Protein AF-A0AAN9K027-F1 (afdb_monomer_lite)

Radius of gyration: 15.51 Å; chains: 1; bounding box: 48×28×39 Å

Secondary structure (DSSP, 8-state):
-HHHHHHHHHHHHHHHHHHHHHHHHTTT-TTGGG---BTTBSS-GGGSTTTTTT---HHHHHHHHHHHHHHSTTTS-HHHHHHHHHHHHHHHHH----PPPP---------GGGHHHHS--TT--HHHHHHHH-

pLDDT: mean 72.14, std 16.35, range [29.27, 95.06]

Structure (mmCIF, N/CA/C/O backbone):
data_AF-A0AAN9K027-F1
#
_entry.id   AF-A0AAN9K027-F1
#
loop_
_atom_site.group_PDB
_atom_site.id
_atom_site.type_symbol
_atom_site.label_atom_id
_atom_site.label_alt_id
_atom_site.label_comp_id
_atom_site.label_asym_id
_atom_site.label_entity_id
_atom_site.label_seq_id
_atom_site.pdbx_PDB_ins_code
_atom_site.Cartn_x
_atom_site.Cartn_y
_atom_site.Cartn_z
_atom_site.occupancy
_atom_site.B_iso_or_equiv
_atom_site.auth_seq_id
_atom_site.auth_comp_id
_atom_site.auth_asym_id
_atom_site.auth_atom_id
_atom_site.pdbx_PDB_model_num
ATOM 1 N N . MET A 1 1 ? -24.323 0.621 -7.791 1.00 33.97 1 MET A N 1
ATOM 2 C CA . MET A 1 1 ? -23.367 0.613 -6.661 1.00 33.97 1 MET A CA 1
ATOM 3 C C . MET A 1 1 ? -22.098 -0.179 -6.970 1.00 33.97 1 MET A C 1
ATOM 5 O O . MET A 1 1 ? -21.043 0.431 -6.968 1.00 33.97 1 MET A O 1
ATOM 9 N N . PHE A 1 2 ? -22.163 -1.461 -7.355 1.00 29.27 2 PHE A N 1
ATOM 10 C CA . PHE A 1 2 ? -20.963 -2.268 -7.671 1.00 29.27 2 PHE A CA 1
ATOM 11 C C . PHE A 1 2 ? -20.021 -1.675 -8.744 1.00 29.27 2 PHE A C 1
ATOM 13 O O . PHE A 1 2 ? -18.804 -1.752 -8.609 1.00 29.27 2 PHE A O 1
ATOM 20 N N . GLY A 1 3 ? -20.562 -1.015 -9.776 1.00 29.88 3 GLY A N 1
ATOM 21 C CA . GLY A 1 3 ? -19.753 -0.378 -10.826 1.00 29.88 3 GLY A CA 1
ATOM 22 C C . GLY A 1 3 ? -18.941 0.850 -10.382 1.00 29.88 3 GLY A C 1
ATOM 23 O O . GLY A 1 3 ? -17.880 1.099 -10.956 1.00 29.88 3 GLY A O 1
ATOM 24 N N . SER A 1 4 ? -19.381 1.602 -9.358 1.00 39.88 4 SER A N 1
ATOM 25 C CA . SER A 1 4 ? -18.592 2.739 -8.850 1.00 39.88 4 SER A CA 1
ATOM 26 C C . SER A 1 4 ? -17.494 2.275 -7.897 1.00 39.88 4 SER A C 1
ATOM 28 O O . SER A 1 4 ? -16.387 2.785 -8.009 1.00 39.88 4 SER A O 1
ATOM 30 N N . MET A 1 5 ? -17.736 1.237 -7.082 1.00 41.81 5 MET A N 1
ATOM 31 C CA . MET A 1 5 ? -16.691 0.596 -6.268 1.00 41.81 5 MET A CA 1
ATOM 32 C C . MET A 1 5 ? -15.572 0.009 -7.139 1.00 41.81 5 MET A C 1
ATOM 34 O O . MET A 1 5 ? -14.414 0.314 -6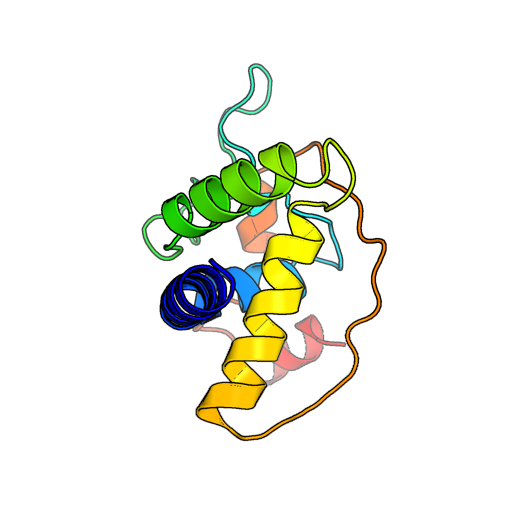.896 1.00 41.81 5 MET A O 1
ATOM 38 N N . SER A 1 6 ? -15.871 -0.740 -8.212 1.00 45.31 6 SER A N 1
ATOM 39 C CA . SER A 1 6 ? -14.823 -1.224 -9.138 1.00 45.31 6 SER A CA 1
ATOM 40 C C . SER A 1 6 ? -14.059 -0.099 -9.842 1.00 45.31 6 SER A C 1
ATOM 42 O O . SER A 1 6 ? -12.887 -0.265 -10.174 1.00 45.31 6 SER A O 1
ATOM 44 N N . SER A 1 7 ? -14.706 1.041 -10.089 1.00 45.75 7 SER A N 1
ATOM 45 C CA . SER A 1 7 ? -14.055 2.198 -10.711 1.00 45.75 7 SER A CA 1
ATOM 46 C C . SER A 1 7 ? -13.155 2.936 -9.718 1.00 45.75 7 SER A C 1
ATOM 48 O O . SER A 1 7 ? -12.028 3.265 -10.067 1.00 45.75 7 SER A O 1
ATOM 50 N N . GLN A 1 8 ? -13.596 3.118 -8.470 1.00 47.84 8 GLN A N 1
ATOM 51 C CA . GLN A 1 8 ? -12.796 3.713 -7.395 1.00 47.84 8 GLN A CA 1
ATOM 52 C C . GLN A 1 8 ? -11.626 2.817 -6.984 1.00 47.84 8 GLN A C 1
ATOM 54 O O . GLN A 1 8 ? -10.511 3.308 -6.854 1.00 47.84 8 GLN A O 1
ATOM 59 N N . LEU A 1 9 ? -11.847 1.504 -6.876 1.00 48.97 9 LEU A N 1
ATOM 60 C CA . LEU A 1 9 ? -10.797 0.515 -6.632 1.00 48.97 9 LEU A CA 1
ATOM 61 C C . LEU A 1 9 ? -9.773 0.500 -7.766 1.00 48.97 9 LEU A C 1
ATOM 63 O O . LEU A 1 9 ? -8.582 0.404 -7.505 1.00 48.97 9 LEU A O 1
ATOM 67 N N . PHE A 1 10 ? -10.205 0.675 -9.018 1.00 46.28 10 PHE A N 1
ATOM 68 C CA . PHE A 1 10 ? -9.287 0.811 -10.144 1.00 46.28 10 PHE A CA 1
ATOM 69 C C . PHE A 1 10 ? -8.452 2.101 -10.081 1.00 46.28 10 PHE A C 1
ATOM 71 O O . PHE A 1 10 ? -7.243 2.055 -10.314 1.00 46.28 10 PHE A O 1
ATOM 78 N N . THR A 1 11 ? -9.048 3.238 -9.717 1.00 47.81 11 THR A N 1
ATOM 79 C CA . THR A 1 11 ? -8.301 4.491 -9.513 1.00 47.81 11 THR A CA 1
ATOM 80 C C . THR A 1 11 ? -7.323 4.378 -8.341 1.00 47.81 11 THR A C 1
ATOM 82 O O . THR A 1 11 ? -6.165 4.766 -8.492 1.00 47.81 11 THR A O 1
ATOM 85 N N . ALA A 1 12 ? -7.749 3.760 -7.228 1.00 48.12 12 ALA A N 1
ATOM 86 C CA . ALA A 1 12 ? -6.890 3.398 -6.097 1.00 48.12 12 ALA A CA 1
ATOM 87 C C . ALA A 1 12 ? -5.682 2.616 -6.605 1.00 48.12 12 ALA A C 1
ATOM 89 O O . ALA A 1 12 ? -4.534 2.999 -6.430 1.00 48.12 12 ALA A O 1
ATOM 90 N N . SER A 1 13 ? -5.958 1.570 -7.371 1.00 48.91 13 SER A N 1
ATOM 91 C CA . SER A 1 13 ? -4.975 0.606 -7.814 1.00 48.91 13 SER A CA 1
ATOM 92 C C . SER A 1 13 ? -3.894 1.164 -8.754 1.00 48.91 13 SER A C 1
ATOM 94 O O . SER A 1 13 ? -2.742 0.747 -8.678 1.00 48.91 13 SER A O 1
ATOM 96 N N . SER A 1 14 ? -4.218 2.177 -9.568 1.00 48.06 14 SER A N 1
ATOM 97 C CA . SER A 1 14 ? -3.244 2.896 -10.405 1.00 48.06 14 SER A CA 1
ATOM 98 C C . SER A 1 14 ? -2.298 3.798 -9.598 1.00 48.06 14 SER A C 1
ATOM 100 O O . SER A 1 14 ? -1.222 4.142 -10.090 1.00 48.06 14 SER A O 1
ATOM 102 N N . GLN A 1 15 ? -2.696 4.228 -8.398 1.00 46.72 15 GLN A N 1
ATOM 103 C CA . GLN A 1 15 ? -1.921 5.115 -7.519 1.00 46.72 15 GLN A CA 1
ATOM 104 C C . GLN A 1 15 ? -1.232 4.344 -6.383 1.00 46.72 15 GLN A C 1
ATOM 106 O O . GLN A 1 15 ? -0.179 4.767 -5.902 1.00 46.72 15 GLN A O 1
ATOM 111 N N . SER A 1 16 ? -1.774 3.182 -6.016 1.00 50.97 16 SER A N 1
ATOM 112 C CA . SER A 1 16 ? -1.312 2.319 -4.931 1.00 50.97 16 SER A CA 1
ATOM 113 C C . SER A 1 16 ? -0.149 1.401 -5.297 1.00 50.97 16 SER A C 1
ATOM 115 O O . SER A 1 16 ? 0.412 0.807 -4.385 1.00 50.97 16 SER A O 1
ATOM 117 N N . SER A 1 17 ? 0.269 1.282 -6.565 1.00 49.81 17 SER A N 1
ATOM 118 C CA . SER A 1 17 ? 1.321 0.322 -6.958 1.00 49.81 17 SER A CA 1
ATOM 119 C C . SER A 1 17 ? 2.621 0.474 -6.156 1.00 49.81 17 SER A C 1
ATOM 121 O O . SER A 1 17 ? 3.246 -0.523 -5.809 1.00 49.81 17 SER A O 1
ATOM 123 N N . LYS A 1 18 ? 3.014 1.709 -5.801 1.00 52.94 18 LYS A N 1
ATOM 124 C CA . LYS A 1 18 ? 4.208 1.956 -4.971 1.00 52.94 18 LYS A CA 1
ATOM 125 C C . LYS A 1 18 ? 3.960 1.676 -3.482 1.00 52.94 18 LYS A C 1
ATOM 127 O O . LYS A 1 18 ? 4.808 1.073 -2.832 1.00 52.94 18 LYS A O 1
ATOM 132 N N . SER A 1 19 ? 2.789 2.056 -2.967 1.00 50.91 19 SER A N 1
ATOM 133 C CA . SER A 1 19 ? 2.354 1.779 -1.588 1.00 50.91 19 SER A CA 1
ATOM 134 C C . SER A 1 19 ? 2.197 0.276 -1.322 1.00 50.91 19 SER A C 1
ATOM 136 O O . SER A 1 19 ? 2.513 -0.198 -0.237 1.00 50.91 19 SER A O 1
ATOM 138 N N . TYR A 1 20 ? 1.785 -0.482 -2.339 1.00 54.00 20 TYR A N 1
ATOM 139 C CA . TYR A 1 20 ? 1.609 -1.930 -2.296 1.00 54.00 20 TYR A CA 1
ATOM 140 C C . TYR A 1 20 ? 2.941 -2.687 -2.219 1.00 54.00 20 TYR A C 1
ATOM 142 O O . TYR A 1 20 ? 3.096 -3.571 -1.380 1.00 54.00 20 TYR A O 1
ATOM 150 N N . ILE A 1 21 ? 3.924 -2.310 -3.048 1.00 49.38 21 ILE A N 1
ATOM 151 C CA . ILE A 1 21 ? 5.261 -2.929 -3.033 1.00 49.38 21 ILE A CA 1
ATOM 152 C C . ILE A 1 21 ? 5.970 -2.661 -1.699 1.00 49.38 21 ILE A C 1
ATOM 154 O O . ILE A 1 21 ? 6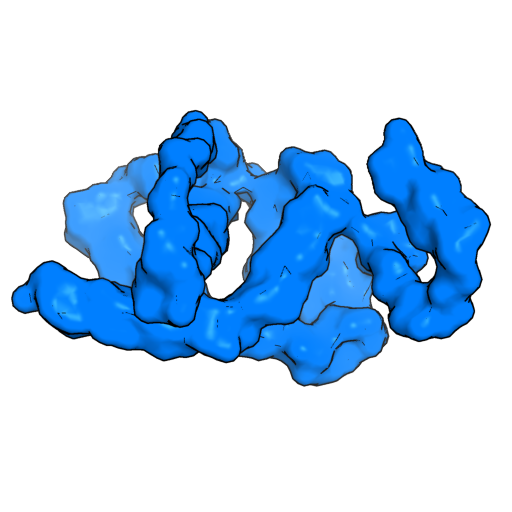.578 -3.575 -1.148 1.00 49.38 21 ILE A O 1
ATOM 158 N N . ALA A 1 22 ? 5.846 -1.446 -1.150 1.00 45.72 22 ALA A N 1
ATOM 159 C CA . ALA A 1 22 ? 6.418 -1.116 0.156 1.00 45.72 22 ALA A CA 1
ATOM 160 C C . ALA A 1 22 ? 5.852 -2.011 1.275 1.00 45.72 22 ALA A C 1
ATOM 162 O O . ALA A 1 22 ? 6.611 -2.506 2.100 1.00 45.72 22 ALA A O 1
ATOM 163 N N . MET A 1 23 ? 4.546 -2.296 1.266 1.00 49.62 23 MET A N 1
ATOM 164 C CA . MET A 1 23 ? 3.925 -3.148 2.288 1.00 49.62 23 MET A CA 1
ATOM 165 C C . MET A 1 23 ? 4.248 -4.640 2.154 1.00 49.62 23 MET A C 1
ATOM 167 O O . MET A 1 23 ? 4.307 -5.340 3.159 1.00 49.62 23 MET A O 1
ATOM 171 N N . LEU A 1 24 ? 4.465 -5.143 0.934 1.00 49.06 24 LEU A N 1
ATOM 172 C CA . LEU A 1 24 ? 4.879 -6.536 0.729 1.00 49.06 24 LEU A CA 1
ATOM 173 C C . LEU A 1 24 ? 6.321 -6.790 1.181 1.00 49.06 24 LEU A C 1
ATOM 175 O O . LEU A 1 24 ? 6.634 -7.899 1.609 1.00 49.06 24 LEU A O 1
ATOM 179 N N . TYR A 1 25 ? 7.182 -5.778 1.069 1.00 41.97 25 TYR A N 1
ATOM 180 C CA . TYR A 1 25 ? 8.603 -5.894 1.380 1.00 41.97 25 TYR A CA 1
ATOM 181 C C . TYR A 1 25 ? 8.902 -5.667 2.879 1.00 41.97 25 TYR A C 1
ATOM 183 O O . TYR A 1 25 ? 9.821 -6.276 3.423 1.00 41.97 25 TYR A O 1
ATOM 191 N N . ILE A 1 26 ? 8.051 -4.920 3.597 1.00 48.22 26 ILE A N 1
ATOM 192 C CA . ILE A 1 26 ? 8.083 -4.834 5.067 1.00 48.22 26 ILE A CA 1
ATOM 193 C C . ILE A 1 26 ? 7.498 -6.132 5.671 1.00 48.22 26 ILE A C 1
ATOM 195 O O . ILE A 1 26 ? 6.342 -6.201 6.079 1.00 48.22 26 ILE A O 1
ATOM 199 N N . GLN A 1 27 ? 8.307 -7.199 5.661 1.00 42.25 27 GLN A N 1
ATOM 200 C CA . GLN A 1 27 ? 8.200 -8.441 6.453 1.00 42.25 27 GLN A CA 1
ATOM 201 C C . GLN A 1 27 ? 6.785 -8.985 6.756 1.00 42.25 27 GLN A C 1
ATOM 203 O O . GLN A 1 27 ? 6.500 -9.383 7.887 1.00 42.25 27 GLN A O 1
ATOM 208 N N . GLY A 1 28 ? 5.874 -9.037 5.775 1.00 46.78 28 GLY A N 1
ATOM 209 C CA . GLY 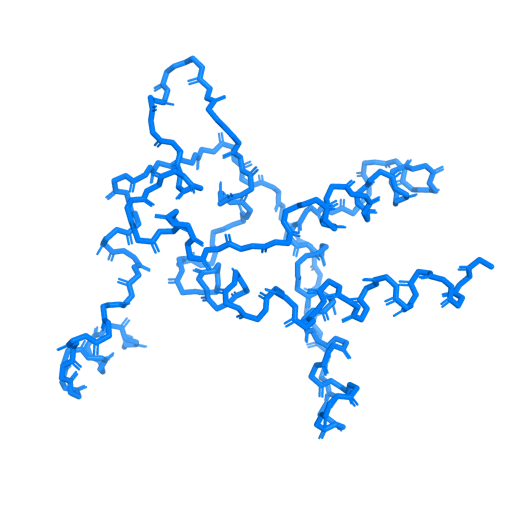A 1 28 ? 4.553 -9.660 5.972 1.00 46.78 28 GLY A CA 1
ATOM 210 C C . GLY A 1 28 ? 3.757 -9.058 7.136 1.00 46.78 28 GLY A C 1
ATOM 211 O O . GLY A 1 28 ? 2.977 -9.750 7.793 1.00 46.78 28 GLY A O 1
ATOM 212 N N . ARG A 1 29 ? 4.008 -7.782 7.424 1.00 50.06 29 ARG A N 1
ATOM 213 C CA . ARG A 1 29 ? 3.531 -7.086 8.603 1.00 50.06 29 ARG A CA 1
ATOM 214 C C . ARG A 1 29 ? 2.347 -6.189 8.175 1.00 50.06 29 ARG A C 1
ATOM 216 O O . ARG A 1 29 ? 2.486 -5.233 7.424 1.00 50.06 29 ARG A O 1
ATOM 223 N N . ASP A 1 30 ? 1.164 -6.568 8.657 1.00 53.34 30 ASP A N 1
ATOM 224 C CA . ASP A 1 30 ? -0.157 -5.958 8.449 1.00 53.34 30 ASP A CA 1
ATOM 225 C C . ASP A 1 30 ? -0.214 -4.410 8.626 1.00 53.34 30 ASP A C 1
ATOM 227 O O . ASP A 1 30 ? -0.075 -3.904 9.731 1.00 53.34 30 ASP A O 1
ATOM 231 N N . ASP A 1 31 ? -0.535 -3.650 7.571 1.00 55.56 31 ASP A N 1
ATOM 232 C CA . ASP A 1 31 ? -1.082 -2.263 7.558 1.00 55.56 31 ASP A CA 1
ATOM 233 C C . ASP A 1 31 ? -0.354 -1.125 8.269 1.00 55.56 31 ASP A C 1
ATOM 235 O O . ASP A 1 31 ? -0.919 -0.041 8.451 1.00 55.56 31 ASP A O 1
ATOM 239 N N . PHE A 1 32 ? 0.889 -1.327 8.672 1.00 63.38 32 PHE A N 1
ATOM 240 C CA . PHE A 1 32 ? 1.585 -0.372 9.525 1.00 63.38 32 PHE A CA 1
ATOM 241 C C . PHE A 1 32 ? 1.761 1.004 8.861 1.00 63.38 32 PHE A C 1
ATOM 243 O O . PHE A 1 32 ? 1.509 2.028 9.490 1.00 63.38 32 PHE A O 1
ATOM 250 N N . VAL A 1 33 ? 1.989 1.050 7.547 1.00 62.09 33 VAL A N 1
ATOM 251 C CA . VAL A 1 33 ? 2.127 2.304 6.787 1.00 62.09 33 VAL A CA 1
ATOM 252 C C . VAL A 1 33 ? 0.867 3.183 6.748 1.00 62.09 33 VAL A C 1
ATOM 254 O O . VAL A 1 33 ? 0.956 4.378 6.462 1.00 62.09 33 VAL A O 1
ATOM 257 N N . LEU A 1 34 ? -0.316 2.621 7.021 1.00 61.62 34 LEU A N 1
ATOM 258 C CA . LEU A 1 34 ? -1.574 3.374 7.036 1.00 61.62 34 LEU A CA 1
ATOM 259 C C . LEU A 1 34 ? -1.822 4.080 8.372 1.00 61.62 34 LEU A C 1
ATOM 261 O O . LEU A 1 34 ? -2.645 4.997 8.435 1.00 61.62 34 LEU A O 1
ATOM 265 N N . LEU A 1 35 ? -1.122 3.679 9.435 1.00 62.47 35 LEU A N 1
ATOM 266 C CA . LEU A 1 35 ? -1.264 4.306 10.740 1.00 62.47 35 LEU A CA 1
ATOM 267 C C . LEU A 1 35 ? -0.613 5.693 10.724 1.00 62.47 35 LEU A C 1
ATOM 269 O 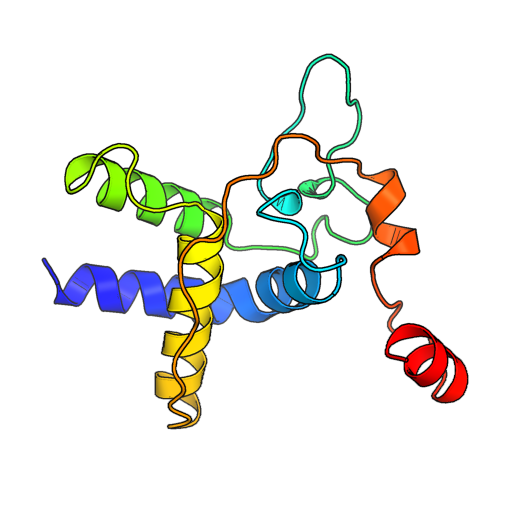O . LEU A 1 35 ? 0.559 5.868 10.390 1.00 62.47 35 LEU A O 1
ATOM 273 N N . ALA A 1 36 ? -1.397 6.700 11.102 1.00 60.50 36 ALA A N 1
ATOM 274 C CA . ALA A 1 36 ? -0.887 8.034 11.380 1.00 60.50 36 ALA A CA 1
ATOM 275 C C . ALA A 1 36 ? -0.223 8.089 12.772 1.00 60.50 36 ALA A C 1
ATOM 277 O O . ALA A 1 36 ? -0.227 7.117 13.528 1.00 60.50 36 ALA A O 1
ATOM 278 N N . TYR A 1 37 ? 0.343 9.250 13.103 1.00 57.97 37 TYR A N 1
ATOM 279 C CA . TYR A 1 37 ? 0.937 9.563 14.405 1.00 57.97 37 TYR A CA 1
ATOM 280 C C . TYR A 1 37 ? 0.095 9.058 15.592 1.00 57.97 37 TYR A C 1
ATOM 282 O O . TYR A 1 37 ? -1.116 9.287 15.646 1.00 57.97 37 TYR A O 1
ATOM 290 N N . THR A 1 38 ? 0.752 8.449 16.583 1.00 56.28 38 THR A N 1
ATOM 291 C CA . THR A 1 38 ? 0.157 8.144 17.891 1.00 56.28 38 THR A CA 1
ATOM 292 C C . THR A 1 38 ? 1.007 8.747 19.016 1.00 56.28 38 THR A C 1
ATOM 294 O O . THR A 1 38 ? 2.233 8.819 18.889 1.00 56.28 38 THR A O 1
ATOM 297 N N . PRO A 1 39 ? 0.407 9.186 20.141 1.00 44.47 39 PRO A N 1
ATOM 298 C CA . PRO A 1 39 ? 1.171 9.632 21.306 1.00 44.47 39 PRO A CA 1
ATOM 299 C C . PRO A 1 39 ? 2.020 8.467 21.842 1.00 44.47 39 PRO A C 1
ATOM 301 O O . PRO A 1 39 ? 1.482 7.499 22.372 1.00 44.47 39 PRO A O 1
ATOM 304 N N . GLY A 1 40 ? 3.340 8.533 21.646 1.00 58.00 40 GLY A N 1
ATOM 305 C CA . GLY A 1 40 ? 4.285 7.436 21.915 1.00 58.00 40 GLY A CA 1
ATOM 306 C C . GLY A 1 40 ? 5.082 6.984 20.688 1.00 58.00 40 GLY A C 1
ATOM 307 O O . GLY A 1 40 ? 6.063 6.263 20.837 1.00 58.00 40 GLY A O 1
ATOM 308 N N . ASN A 1 41 ? 4.706 7.448 19.493 1.00 63.00 41 ASN A N 1
ATOM 309 C CA . ASN A 1 41 ? 5.405 7.173 18.247 1.00 63.00 41 ASN A CA 1
ATOM 310 C C . ASN A 1 41 ? 5.516 8.453 17.392 1.00 63.00 41 ASN A C 1
ATOM 312 O O . ASN A 1 41 ? 4.593 8.786 16.641 1.00 63.00 41 ASN A O 1
ATOM 316 N N . PRO A 1 42 ? 6.610 9.225 17.546 1.00 63.66 42 PRO A N 1
ATOM 317 C CA . PRO A 1 42 ? 6.708 10.566 16.977 1.00 63.66 42 PRO A CA 1
ATOM 318 C C .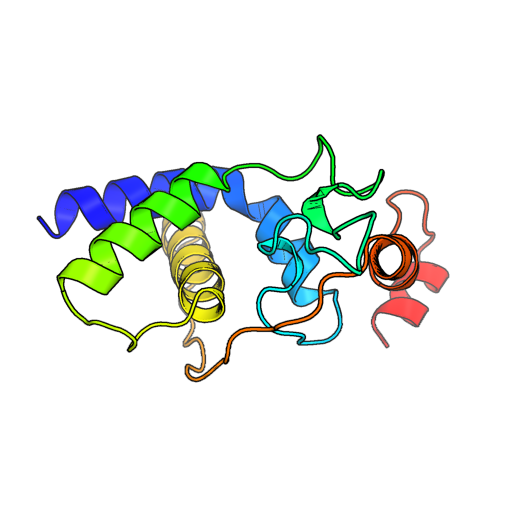 PRO A 1 42 ? 6.798 10.581 15.446 1.00 63.66 42 PRO A C 1
ATOM 320 O O . PRO A 1 42 ? 6.401 11.575 14.839 1.00 63.66 42 PRO A O 1
ATOM 323 N N . ILE A 1 43 ? 7.269 9.499 14.812 1.00 72.00 43 ILE A N 1
ATOM 324 C CA . ILE A 1 43 ? 7.377 9.385 13.353 1.00 72.00 43 ILE A CA 1
ATOM 325 C C . ILE A 1 43 ? 6.767 8.053 12.920 1.00 72.00 43 ILE A C 1
ATOM 327 O O . ILE A 1 43 ? 7.367 7.001 13.101 1.00 72.00 43 ILE A O 1
ATOM 331 N N . ALA A 1 44 ? 5.584 8.107 12.311 1.00 80.06 44 ALA A N 1
ATOM 332 C CA . ALA A 1 44 ? 4.972 6.959 11.650 1.00 80.06 44 ALA A CA 1
ATOM 333 C C . ALA A 1 44 ? 5.688 6.613 10.330 1.00 80.06 44 ALA A C 1
ATOM 335 O O . ALA A 1 44 ? 6.276 7.492 9.698 1.00 80.06 44 ALA A O 1
ATOM 336 N N . GLU A 1 45 ? 5.567 5.372 9.853 1.00 79.38 45 GLU A N 1
ATOM 337 C CA . GLU A 1 45 ? 6.122 4.923 8.566 1.00 79.38 45 GLU A CA 1
ATOM 338 C C . GLU A 1 45 ? 5.677 5.806 7.402 1.00 79.38 45 GLU A C 1
ATOM 340 O O . GLU A 1 45 ? 6.485 6.137 6.533 1.00 79.38 45 GLU A O 1
ATOM 345 N N . ARG A 1 46 ? 4.417 6.262 7.423 1.00 78.75 46 ARG A N 1
ATOM 346 C CA . ARG A 1 46 ? 3.855 7.214 6.452 1.00 78.75 46 ARG A CA 1
ATOM 347 C C . ARG A 1 46 ? 4.684 8.492 6.312 1.00 78.75 46 ARG A C 1
ATOM 349 O O . ARG A 1 46 ? 4.761 9.051 5.223 1.00 78.75 46 ARG A O 1
ATOM 356 N N . ASN A 1 47 ? 5.298 8.941 7.406 1.00 81.00 47 ASN A N 1
ATOM 357 C CA . ASN A 1 47 ? 6.058 10.187 7.492 1.00 81.00 47 ASN A CA 1
ATOM 358 C C . ASN A 1 47 ? 7.574 9.976 7.383 1.00 81.00 47 ASN A C 1
ATOM 360 O O . ASN A 1 47 ? 8.322 10.951 7.455 1.00 81.00 47 ASN A O 1
ATOM 364 N N . SER A 1 48 ? 8.036 8.735 7.205 1.00 83.69 48 SER A N 1
ATOM 365 C CA . SER A 1 48 ? 9.454 8.447 6.989 1.00 83.69 48 SER A CA 1
ATOM 366 C C . SER A 1 48 ? 9.961 9.142 5.713 1.00 83.69 48 SER A C 1
ATOM 368 O O . SER A 1 48 ? 9.222 9.184 4.723 1.00 83.69 48 SER A O 1
ATOM 370 N N . PRO A 1 49 ? 11.215 9.637 5.671 1.00 83.81 49 PRO A N 1
ATOM 371 C CA . PRO A 1 49 ? 11.779 10.307 4.493 1.00 83.81 49 PRO A CA 1
ATOM 372 C C . PRO A 1 49 ? 11.720 9.489 3.193 1.00 83.81 49 PRO A C 1
ATOM 374 O O . PRO A 1 49 ? 11.687 10.057 2.105 1.00 83.81 49 PRO A O 1
ATOM 377 N N . MET A 1 50 ? 11.696 8.154 3.280 1.00 81.50 50 MET A N 1
ATOM 378 C CA . MET A 1 50 ? 11.578 7.281 2.101 1.00 81.50 50 MET A CA 1
ATOM 379 C C . MET A 1 50 ? 10.137 7.181 1.573 1.00 81.50 50 MET A C 1
ATOM 381 O O . MET A 1 50 ? 9.911 6.972 0.375 1.00 81.50 50 MET A O 1
ATOM 385 N N . ASN A 1 51 ? 9.153 7.372 2.452 1.00 80.94 51 ASN A N 1
ATOM 386 C CA . ASN A 1 51 ? 7.733 7.237 2.143 1.00 80.94 51 ASN A CA 1
ATOM 387 C C . ASN A 1 51 ? 7.053 8.582 1.870 1.00 80.94 51 ASN A C 1
ATOM 389 O O . ASN A 1 51 ? 6.152 8.630 1.043 1.00 80.94 51 ASN A O 1
ATOM 393 N N . ASN A 1 52 ? 7.492 9.684 2.477 1.00 82.31 52 ASN A N 1
ATOM 394 C CA . ASN A 1 52 ? 6.940 11.020 2.244 1.00 82.31 52 ASN A CA 1
ATOM 395 C C . ASN A 1 52 ? 7.883 11.852 1.352 1.00 82.31 52 ASN A C 1
ATOM 397 O O . ASN A 1 52 ? 9.031 12.052 1.745 1.00 82.31 52 ASN A O 1
ATOM 401 N N . PRO A 1 53 ? 7.455 12.360 0.177 1.00 82.12 53 PRO A N 1
ATOM 402 C CA . PRO A 1 53 ? 6.099 12.371 -0.401 1.00 82.12 53 PRO A CA 1
ATOM 403 C C . PRO A 1 53 ? 5.858 11.249 -1.431 1.00 82.12 53 PRO A C 1
ATOM 405 O O . PRO A 1 53 ? 5.111 11.403 -2.399 1.00 82.12 53 PRO A O 1
ATOM 408 N N . SER A 1 54 ? 6.579 10.137 -1.301 1.00 80.94 54 SER A N 1
ATOM 409 C CA . SER A 1 54 ? 6.687 9.117 -2.340 1.00 80.94 54 SER A CA 1
ATOM 410 C C . SER A 1 54 ? 5.459 8.189 -2.422 1.00 80.94 54 SER A C 1
ATOM 412 O O . SER A 1 54 ? 5.048 7.841 -3.535 1.00 80.94 54 SER A O 1
ATOM 414 N N . LEU A 1 55 ? 4.853 7.847 -1.279 1.00 79.12 55 LEU A N 1
ATOM 415 C CA . LEU A 1 55 ? 3.603 7.099 -1.139 1.00 79.12 55 LEU A CA 1
ATOM 416 C C . LEU A 1 55 ? 2.387 8.013 -1.304 1.00 79.12 55 LEU A C 1
ATOM 418 O O . LEU A 1 55 ? 2.381 9.154 -0.846 1.00 79.12 55 LEU A O 1
ATOM 422 N N . ARG A 1 56 ? 1.348 7.505 -1.973 1.00 76.44 56 ARG A N 1
ATOM 423 C CA . ARG A 1 56 ? 0.135 8.252 -2.351 1.00 76.44 56 ARG A CA 1
ATOM 424 C C . ARG A 1 56 ? -1.100 7.345 -2.304 1.00 76.44 56 ARG A C 1
ATOM 426 O O . ARG A 1 56 ? -0.956 6.122 -2.226 1.00 76.44 56 ARG A O 1
ATOM 433 N N . GLY A 1 57 ? -2.293 7.939 -2.394 1.00 75.44 57 GLY A N 1
ATOM 434 C CA . GLY A 1 57 ? -3.565 7.214 -2.499 1.00 75.44 57 GLY A CA 1
ATOM 435 C C . GLY A 1 57 ? -4.167 6.779 -1.160 1.00 75.44 57 GLY A C 1
ATOM 436 O O . GLY A 1 57 ? -5.026 5.900 -1.138 1.00 75.44 57 GLY A O 1
ATOM 437 N N . PHE A 1 58 ? -3.726 7.373 -0.048 1.00 77.06 58 PHE A N 1
ATOM 438 C CA . PHE A 1 58 ? -4.257 7.085 1.290 1.00 77.06 58 PHE A CA 1
ATOM 439 C C . PHE A 1 58 ? -5.742 7.447 1.402 1.00 77.06 58 PHE A C 1
ATOM 441 O O . PHE A 1 58 ? -6.524 6.696 1.969 1.00 77.06 58 PHE A O 1
ATOM 448 N N . GLU A 1 59 ? -6.140 8.553 0.781 1.00 77.94 59 GLU A N 1
ATOM 449 C CA . GLU A 1 59 ? -7.515 9.034 0.700 1.00 77.94 59 GLU A CA 1
ATOM 450 C C . GLU A 1 59 ? -8.454 8.023 0.030 1.00 77.94 59 GLU A C 1
ATOM 452 O O . GLU A 1 59 ? -9.601 7.863 0.441 1.00 77.94 59 GLU A O 1
ATOM 457 N N . VAL A 1 60 ? -7.958 7.280 -0.964 1.00 78.62 60 VAL A N 1
ATOM 458 C CA . VAL A 1 60 ? -8.760 6.268 -1.659 1.00 78.62 60 VAL A CA 1
ATOM 459 C C . VAL A 1 60 ? -8.952 5.028 -0.785 1.00 78.62 60 VAL A C 1
ATOM 461 O O . VAL A 1 60 ? -10.014 4.409 -0.804 1.00 78.62 60 VAL A O 1
ATOM 464 N N . ILE A 1 61 ? -7.942 4.683 0.016 1.00 77.44 61 ILE A N 1
ATOM 465 C CA . ILE A 1 61 ? -8.009 3.583 0.986 1.00 77.44 61 ILE A CA 1
ATOM 466 C C . ILE A 1 61 ? -8.983 3.933 2.122 1.00 77.44 61 ILE A C 1
ATOM 468 O O . ILE A 1 61 ? -9.789 3.090 2.515 1.00 77.44 61 ILE A O 1
ATOM 472 N N . GLU A 1 62 ? -8.953 5.175 2.613 1.00 80.12 62 GLU A N 1
ATOM 473 C CA . GLU A 1 62 ? -9.873 5.681 3.641 1.00 80.12 62 GLU A CA 1
ATOM 474 C C . GLU A 1 62 ? -11.338 5.694 3.156 1.00 80.12 62 GLU A C 1
ATOM 476 O O . GLU A 1 62 ? -12.230 5.243 3.884 1.00 80.12 62 GLU A O 1
ATOM 481 N N . ASP A 1 63 ? -11.599 6.125 1.914 1.00 81.31 63 ASP A N 1
ATOM 482 C CA . ASP A 1 63 ? -12.938 6.061 1.301 1.00 81.31 63 ASP A CA 1
ATOM 483 C C . ASP A 1 63 ? -13.415 4.605 1.146 1.00 81.31 63 ASP A C 1
ATOM 485 O O . ASP A 1 63 ? -14.508 4.248 1.591 1.00 81.31 63 ASP A O 1
ATOM 489 N N . ALA A 1 64 ? -12.563 3.719 0.616 1.00 81.44 64 ALA A N 1
ATOM 490 C CA . ALA A 1 64 ? -12.889 2.300 0.476 1.00 81.44 64 ALA A CA 1
ATOM 491 C C . ALA A 1 64 ? -13.213 1.640 1.828 1.00 81.44 64 ALA A C 1
ATOM 493 O O . ALA A 1 64 ? -14.192 0.896 1.935 1.00 81.44 64 ALA A O 1
ATOM 494 N N . LYS A 1 65 ? -12.436 1.942 2.878 1.00 82.94 65 LYS A N 1
ATOM 495 C CA . LYS A 1 65 ? -12.700 1.464 4.243 1.00 82.94 65 LYS A CA 1
ATOM 496 C C . LYS A 1 65 ? -14.041 1.968 4.758 1.00 82.94 65 LYS A C 1
ATOM 498 O O . LYS A 1 65 ? -14.814 1.176 5.287 1.00 82.94 65 LYS A O 1
ATOM 503 N N . THR A 1 66 ? -14.339 3.249 4.565 1.00 86.38 66 THR A N 1
ATOM 504 C CA . THR A 1 66 ? -15.604 3.857 5.001 1.00 86.38 66 THR A CA 1
ATOM 505 C C . THR A 1 66 ? -16.805 3.182 4.336 1.00 86.38 66 THR A C 1
ATOM 507 O O . THR A 1 66 ? -17.766 2.808 5.011 1.00 86.38 66 THR A O 1
ATOM 510 N N . GLN A 1 67 ? -16.735 2.954 3.023 1.00 86.62 67 GLN A N 1
ATOM 511 C CA . GLN A 1 67 ? -17.792 2.265 2.285 1.00 86.62 67 GLN A CA 1
ATOM 512 C C . GLN A 1 67 ? -17.953 0.811 2.748 1.00 86.62 67 GLN A C 1
ATOM 514 O O . GLN A 1 67 ? -19.076 0.364 2.984 1.00 86.62 67 GLN A O 1
ATOM 519 N N . LEU A 1 68 ? -16.853 0.077 2.933 1.00 86.12 68 LEU A N 1
ATOM 520 C CA . LEU A 1 68 ? -16.900 -1.312 3.397 1.00 86.12 68 LEU A CA 1
ATOM 521 C C . LEU A 1 68 ? -17.451 -1.435 4.818 1.00 86.12 68 LEU A C 1
ATOM 523 O O . LEU A 1 68 ? -18.265 -2.318 5.068 1.00 86.12 68 LEU A O 1
ATOM 527 N N . GLU A 1 69 ? -17.084 -0.540 5.731 1.00 87.81 69 GLU A N 1
ATOM 528 C CA . GLU A 1 69 ? -17.621 -0.535 7.097 1.00 87.81 69 GLU A CA 1
ATOM 529 C C . GLU A 1 69 ? -19.124 -0.217 7.135 1.00 87.81 69 GLU A C 1
ATOM 531 O O . GLU A 1 69 ? -19.824 -0.704 8.019 1.00 87.81 69 GLU A O 1
ATOM 536 N N . SER A 1 70 ? -19.654 0.527 6.155 1.00 91.12 70 SER A N 1
ATOM 537 C CA . SER A 1 70 ? -21.102 0.767 6.046 1.00 91.12 70 SER A CA 1
ATOM 538 C C . SER A 1 70 ? -21.908 -0.476 5.640 1.00 91.12 70 SER A C 1
ATOM 540 O O . SER A 1 70 ? -23.093 -0.574 5.955 1.00 91.12 70 SER A O 1
ATOM 542 N N . VAL A 1 71 ? -21.272 -1.430 4.950 1.00 92.81 71 VAL A N 1
ATOM 543 C CA . VAL A 1 71 ? -21.911 -2.654 4.437 1.00 92.81 71 VAL A CA 1
ATOM 544 C C . VAL A 1 71 ? -21.631 -3.853 5.343 1.00 92.81 71 VAL A C 1
ATOM 546 O O . VAL A 1 71 ? -22.520 -4.659 5.607 1.00 92.81 71 VAL A O 1
ATOM 549 N N . CYS A 1 72 ? -20.392 -3.981 5.811 1.00 90.88 72 CYS A N 1
ATOM 550 C CA . CYS A 1 72 ? -19.900 -5.101 6.605 1.00 90.88 72 CYS A CA 1
ATOM 551 C C . CYS A 1 72 ? -18.987 -4.599 7.741 1.00 90.88 72 CYS A C 1
ATOM 553 O O . CYS A 1 72 ? -17.756 -4.643 7.621 1.00 90.88 72 CYS A O 1
ATOM 555 N N . PRO A 1 73 ? -19.579 -4.125 8.855 1.00 89.50 73 PRO A N 1
ATOM 556 C CA . PRO A 1 73 ? -18.828 -3.584 9.979 1.00 89.50 73 PRO A CA 1
ATOM 557 C C . PRO A 1 73 ? -17.793 -4.577 10.513 1.00 89.50 73 PRO A C 1
ATOM 559 O O . PRO A 1 73 ? -18.082 -5.764 10.677 1.00 89.50 73 PRO A O 1
ATOM 562 N N . GLN A 1 74 ? -16.584 -4.089 10.780 1.00 85.56 74 GLN A N 1
ATOM 563 C CA . GLN A 1 74 ? -15.475 -4.812 11.410 1.00 85.56 74 GLN A CA 1
ATOM 564 C C . GLN A 1 74 ? -15.120 -6.159 10.755 1.00 85.56 74 GLN A C 1
ATOM 566 O O . GLN A 1 74 ? -14.565 -7.044 11.406 1.00 85.56 74 GLN A O 1
ATOM 571 N N . THR A 1 75 ? -15.434 -6.323 9.467 1.00 87.31 75 THR A N 1
ATOM 572 C CA . THR A 1 75 ? -15.260 -7.596 8.753 1.00 87.31 75 THR A CA 1
ATOM 573 C C . THR A 1 75 ? -14.000 -7.600 7.890 1.00 87.31 75 THR A C 1
ATOM 575 O O . THR A 1 75 ? -13.229 -8.557 7.925 1.00 87.31 75 THR A O 1
ATOM 578 N N . VAL A 1 76 ? -13.770 -6.531 7.122 1.00 84.44 76 VAL A N 1
ATOM 579 C CA . VAL A 1 76 ? -12.644 -6.437 6.179 1.00 84.44 76 VAL A CA 1
ATOM 580 C C . VAL A 1 76 ? -11.509 -5.633 6.804 1.00 84.44 76 VAL A C 1
ATOM 582 O O . VAL A 1 76 ? -11.717 -4.497 7.242 1.00 84.44 76 VAL A O 1
ATOM 585 N N . SER A 1 77 ? -10.300 -6.197 6.843 1.00 82.50 77 SER A N 1
ATOM 586 C CA . SER A 1 77 ? -9.133 -5.463 7.332 1.00 82.50 77 SER A CA 1
ATOM 587 C C . SER A 1 77 ? -8.558 -4.504 6.292 1.00 82.50 77 SER A C 1
ATOM 589 O O . SER A 1 77 ? -8.740 -4.697 5.092 1.00 82.50 77 SER A O 1
ATOM 591 N N . CYS A 1 78 ? -7.865 -3.456 6.736 1.00 78.44 78 CYS A N 1
ATOM 592 C CA . CYS A 1 78 ? -7.165 -2.526 5.857 1.00 78.44 78 CYS A CA 1
ATOM 593 C C . CYS A 1 78 ? -6.118 -3.259 4.997 1.00 78.44 78 CYS A C 1
ATOM 595 O O . CYS A 1 78 ? -5.909 -2.871 3.851 1.00 78.44 78 CYS A O 1
ATOM 597 N N . ALA A 1 79 ? -5.589 -4.385 5.479 1.00 78.38 79 ALA A N 1
ATOM 598 C CA . ALA A 1 79 ? -4.662 -5.245 4.755 1.00 78.38 79 ALA A CA 1
ATOM 599 C C . ALA A 1 79 ? -5.335 -5.875 3.558 1.00 78.38 79 ALA A C 1
ATOM 601 O O . ALA A 1 79 ? -4.801 -5.854 2.450 1.00 78.38 79 ALA A O 1
ATOM 602 N N . GLU A 1 80 ? -6.553 -6.371 3.744 1.00 79.81 80 GLU A N 1
ATOM 603 C CA . GLU A 1 80 ? -7.348 -6.873 2.632 1.00 79.81 80 GLU A CA 1
ATOM 604 C C . GLU A 1 80 ? -7.742 -5.748 1.658 1.00 79.81 80 GLU A C 1
ATOM 606 O O . GLU A 1 80 ? -7.745 -5.962 0.445 1.00 79.81 80 GLU A O 1
ATOM 611 N N . ILE A 1 81 ? -7.985 -4.528 2.155 1.00 79.75 81 ILE A N 1
ATOM 612 C CA . ILE A 1 81 ? -8.264 -3.341 1.322 1.00 79.75 81 ILE A CA 1
ATOM 613 C C . ILE A 1 81 ? -7.048 -2.927 0.485 1.00 79.75 81 ILE A C 1
ATOM 615 O O . ILE A 1 81 ? -7.208 -2.258 -0.529 1.00 79.75 81 ILE A O 1
ATOM 619 N N . LEU A 1 82 ? -5.838 -3.354 0.835 1.00 78.75 82 LEU A N 1
ATOM 620 C CA . LEU A 1 82 ? -4.652 -3.117 0.015 1.00 78.75 82 LEU A CA 1
ATOM 621 C C . LEU A 1 82 ? -4.360 -4.261 -0.952 1.00 78.75 82 LEU A C 1
ATOM 623 O O . LEU A 1 82 ? -4.028 -4.015 -2.113 1.00 78.75 82 LEU A O 1
ATOM 627 N N . VAL A 1 83 ? -4.493 -5.512 -0.508 1.00 80.62 83 VAL A N 1
ATOM 628 C CA . VAL A 1 83 ? -4.075 -6.661 -1.321 1.00 80.62 83 VAL A CA 1
ATOM 629 C C . VAL A 1 83 ? -5.104 -7.030 -2.387 1.00 80.62 83 VAL A C 1
ATOM 631 O O . VAL A 1 83 ? -4.718 -7.343 -3.517 1.00 80.62 83 VAL A O 1
ATOM 634 N N . PHE A 1 84 ? -6.405 -6.959 -2.096 1.00 83.56 84 PHE A N 1
ATOM 635 C CA . PHE A 1 84 ? -7.416 -7.271 -3.109 1.00 83.56 84 PHE A CA 1
ATOM 636 C C . PHE A 1 84 ? -7.437 -6.275 -4.272 1.00 83.56 84 PHE A C 1
ATOM 638 O O . PHE A 1 84 ? -7.439 -6.729 -5.419 1.00 83.56 84 PHE A O 1
ATOM 645 N N . PRO A 1 85 ? -7.363 -4.951 -4.048 1.00 79.94 85 PRO A N 1
ATOM 646 C CA . PRO A 1 85 ? -7.373 -4.008 -5.164 1.00 79.94 85 PRO A CA 1
ATOM 647 C C . PRO A 1 85 ? -6.076 -4.048 -5.974 1.00 79.94 85 PRO A C 1
ATOM 649 O O . PRO A 1 85 ? -6.093 -3.770 -7.174 1.00 79.94 85 PRO A O 1
ATOM 652 N N . ALA A 1 86 ? -4.960 -4.450 -5.357 1.00 78.50 86 ALA A N 1
ATOM 653 C CA . ALA A 1 86 ? -3.711 -4.723 -6.063 1.00 78.50 86 ALA A CA 1
ATOM 654 C C . ALA A 1 86 ? -3.823 -5.936 -7.006 1.00 78.50 86 ALA A C 1
ATOM 656 O O . ALA A 1 86 ? -3.423 -5.865 -8.168 1.00 78.50 86 ALA A O 1
ATOM 657 N N . ARG A 1 87 ? -4.448 -7.033 -6.558 1.00 84.00 87 ARG A N 1
ATOM 658 C CA . ARG A 1 87 ? -4.795 -8.151 -7.454 1.00 84.00 87 ARG A CA 1
ATOM 659 C C . ARG A 1 87 ? -5.710 -7.677 -8.585 1.00 84.00 87 ARG A C 1
ATOM 661 O O . ARG A 1 87 ? -5.475 -8.016 -9.742 1.00 84.00 87 ARG A O 1
ATOM 668 N N . ASP A 1 88 ? -6.724 -6.873 -8.273 1.00 82.56 88 ASP A N 1
ATOM 669 C CA . ASP A 1 88 ? -7.690 -6.399 -9.273 1.00 82.56 88 ASP A CA 1
ATOM 670 C C . ASP A 1 88 ? -7.068 -5.458 -10.311 1.00 82.56 88 ASP A C 1
ATOM 672 O O . ASP A 1 88 ? -7.448 -5.498 -11.483 1.00 82.56 88 ASP A O 1
ATOM 676 N N . SER A 1 89 ? -6.076 -4.648 -9.930 1.00 79.88 89 SER A N 1
ATOM 677 C CA . SER A 1 89 ? -5.304 -3.837 -10.890 1.00 79.88 89 SER A CA 1
ATOM 678 C C . SER A 1 89 ? -4.500 -4.707 -11.828 1.00 79.88 89 SER A C 1
ATOM 680 O O . SER A 1 89 ? -4.524 -4.481 -13.034 1.00 79.88 89 SER A O 1
ATOM 682 N N . VAL A 1 90 ? -3.780 -5.687 -11.284 1.00 80.31 90 VAL A N 1
ATOM 683 C CA . VAL A 1 90 ? -2.946 -6.599 -12.070 1.00 80.31 90 VAL A CA 1
ATOM 684 C C . VAL A 1 90 ? -3.808 -7.402 -13.051 1.00 80.31 90 VAL A C 1
ATOM 686 O O . VAL A 1 90 ? -3.453 -7.524 -14.227 1.00 80.31 90 VAL A O 1
ATOM 689 N N . LEU A 1 91 ? -4.995 -7.834 -12.619 1.00 83.00 91 LEU A N 1
ATOM 690 C CA . LEU A 1 91 ? -5.995 -8.439 -13.494 1.00 83.00 91 LEU A CA 1
ATOM 691 C C . LEU A 1 91 ? -6.460 -7.469 -14.586 1.00 83.00 91 LEU A C 1
ATOM 693 O O . LEU A 1 91 ? -6.539 -7.844 -15.751 1.00 83.00 91 LEU A O 1
ATOM 697 N N . LYS A 1 92 ? -6.749 -6.213 -14.247 1.00 81.75 92 LYS A N 1
ATOM 698 C CA . LYS A 1 92 ? -7.298 -5.250 -15.209 1.00 81.75 92 LYS A CA 1
ATOM 699 C C . LYS A 1 92 ? -6.272 -4.716 -16.213 1.00 81.75 92 LYS A C 1
ATOM 701 O O . LYS A 1 92 ? -6.635 -4.449 -17.353 1.00 81.75 92 LYS A O 1
ATOM 706 N N . VAL A 1 93 ? -5.016 -4.545 -15.805 1.00 82.38 93 VAL A N 1
ATOM 707 C CA . VAL A 1 93 ? -3.943 -3.995 -16.652 1.00 82.38 93 VAL A CA 1
ATOM 708 C C . VAL A 1 93 ? -3.219 -5.096 -17.426 1.00 82.38 93 VAL A C 1
ATOM 710 O O . VAL A 1 93 ? -2.876 -4.898 -18.587 1.00 82.38 93 VAL A O 1
ATOM 713 N N . GLY A 1 94 ? -2.988 -6.252 -16.800 1.00 83.44 94 GLY A N 1
ATOM 714 C CA . GLY A 1 94 ? -2.175 -7.333 -17.362 1.00 83.44 94 GLY A CA 1
ATOM 715 C C . GLY A 1 94 ? -2.931 -8.627 -17.653 1.00 83.44 94 GLY A C 1
ATOM 716 O O . GLY A 1 94 ? -2.321 -9.565 -18.155 1.00 83.44 94 GLY A O 1
ATOM 717 N N . SER A 1 95 ? -4.231 -8.716 -17.339 1.00 89.25 95 SER A N 1
ATOM 718 C CA . SER A 1 95 ? -5.019 -9.963 -17.419 1.00 89.25 95 SER A CA 1
ATOM 719 C C . SER A 1 95 ? -4.460 -11.118 -16.575 1.00 89.25 95 SER A C 1
ATOM 721 O O . SER A 1 95 ? -4.784 -12.280 -16.811 1.00 89.25 95 SER A O 1
ATOM 723 N N . ILE A 1 96 ? -3.631 -10.816 -15.573 1.00 85.62 96 ILE A N 1
ATOM 724 C CA . ILE A 1 96 ? -3.063 -11.816 -14.668 1.00 85.62 96 ILE A CA 1
ATOM 725 C C . ILE A 1 96 ? -4.060 -12.050 -13.531 1.00 85.62 96 ILE A C 1
ATOM 727 O O . ILE A 1 96 ? -4.368 -11.137 -12.766 1.00 85.62 96 ILE A O 1
ATOM 731 N N . ASN A 1 97 ? -4.554 -13.282 -13.413 1.00 88.81 97 ASN A N 1
ATOM 732 C CA . ASN A 1 97 ? -5.511 -13.677 -12.385 1.00 88.81 97 ASN A CA 1
ATOM 733 C C . ASN A 1 97 ? -4.879 -14.669 -11.404 1.00 88.81 97 ASN A C 1
ATOM 735 O O . ASN A 1 97 ? -4.328 -15.687 -11.819 1.00 88.81 97 ASN A O 1
ATOM 739 N N . TYR A 1 98 ? -4.990 -14.390 -10.109 1.00 85.94 98 TYR A N 1
ATOM 740 C CA . TYR A 1 98 ? -4.520 -15.270 -9.045 1.00 85.94 98 TYR A CA 1
ATOM 741 C C . TYR A 1 98 ? -5.360 -15.088 -7.783 1.00 85.94 98 TYR A C 1
ATOM 743 O O . TYR A 1 98 ? -5.898 -14.013 -7.506 1.00 85.94 98 TYR A O 1
ATOM 751 N N . ASN A 1 99 ? -5.451 -16.157 -6.993 1.00 88.50 99 ASN A N 1
ATOM 752 C CA . ASN A 1 99 ? -6.117 -16.107 -5.701 1.00 88.50 99 ASN A CA 1
ATOM 753 C C . ASN A 1 99 ? -5.210 -15.427 -4.674 1.00 88.50 99 ASN A C 1
ATOM 755 O O . ASN A 1 99 ? -4.040 -15.776 -4.529 1.00 88.50 99 ASN A O 1
ATOM 759 N N . VAL A 1 100 ? -5.782 -14.487 -3.929 1.00 84.06 100 VAL A N 1
ATOM 760 C CA . VAL A 1 100 ? -5.142 -13.854 -2.776 1.00 84.06 100 VAL A CA 1
ATOM 761 C C . VAL A 1 100 ? -5.711 -14.503 -1.513 1.00 84.06 100 VAL A C 1
ATOM 763 O O . VAL A 1 100 ? -6.926 -14.430 -1.320 1.00 84.06 100 VAL A O 1
ATOM 766 N N . PRO A 1 101 ? -4.883 -15.122 -0.649 1.00 84.50 101 PRO A N 1
ATOM 767 C CA . PRO A 1 101 ? -5.336 -15.596 0.655 1.00 84.50 101 PRO A CA 1
ATOM 768 C C . PRO A 1 101 ? -5.870 -14.433 1.491 1.00 84.50 101 PRO A C 1
ATOM 770 O O . PRO A 1 101 ? -5.226 -13.386 1.542 1.00 84.50 101 PRO A O 1
ATOM 773 N N . SER A 1 102 ? -7.012 -14.634 2.144 1.00 83.38 102 SER A N 1
ATOM 774 C CA . SER A 1 102 ? -7.626 -13.668 3.057 1.00 83.38 102 SER A CA 1
ATOM 775 C C . SER A 1 102 ? -7.274 -13.958 4.516 1.00 83.38 102 SER A C 1
ATOM 777 O O . SER A 1 102 ? -6.934 -15.089 4.864 1.00 83.38 102 SER A O 1
ATOM 779 N N . GLY A 1 103 ? -7.496 -12.981 5.390 1.00 83.00 103 GLY A N 1
ATOM 780 C CA . GLY A 1 103 ? -7.416 -13.139 6.844 1.00 83.00 103 GLY A CA 1
ATOM 781 C C . GLY A 1 103 ? -6.259 -12.381 7.486 1.00 83.00 103 GLY A C 1
ATOM 782 O O . GLY A 1 103 ? -5.989 -12.591 8.671 1.00 83.00 103 GLY A O 1
ATOM 783 N N . ARG A 1 104 ? -5.598 -11.493 6.731 1.00 80.69 104 ARG A N 1
ATOM 784 C CA . ARG A 1 104 ? -4.635 -10.539 7.287 1.00 80.69 104 ARG A CA 1
ATOM 785 C C . ARG A 1 104 ? -5.326 -9.671 8.328 1.00 80.69 104 ARG A C 1
ATOM 787 O O . ARG A 1 104 ? -6.483 -9.275 8.146 1.00 80.69 104 ARG A O 1
ATOM 794 N N . ARG A 1 105 ? -4.660 -9.411 9.447 1.00 76.88 105 ARG A N 1
ATOM 795 C CA . ARG A 1 105 ? -5.218 -8.577 10.519 1.00 76.88 105 ARG A CA 1
ATOM 796 C C . ARG A 1 105 ? -4.707 -7.154 10.338 1.00 76.88 105 ARG A C 1
ATOM 798 O O . ARG A 1 105 ? -4.137 -6.844 9.310 1.00 76.88 105 ARG A O 1
ATOM 805 N N . HIS A 1 106 ? -5.016 -6.264 11.273 1.00 68.19 106 HIS A N 1
ATOM 806 C CA . HIS A 1 106 ? -4.462 -4.914 11.248 1.00 68.19 106 HIS A CA 1
ATOM 807 C C . HIS A 1 106 ? -3.301 -4.832 12.225 1.00 68.19 106 HIS A C 1
ATOM 809 O O . HIS A 1 106 ? -3.428 -5.250 13.385 1.00 68.19 106 HIS A O 1
ATOM 815 N N . GLY A 1 107 ? -2.216 -4.215 11.784 1.00 69.06 107 GLY A N 1
ATOM 816 C CA . GLY A 1 107 ? -1.145 -3.767 12.646 1.00 69.06 107 GLY A CA 1
ATOM 817 C C . GLY A 1 107 ? -1.570 -2.667 13.616 1.00 69.06 107 GLY A C 1
ATOM 818 O O . GLY A 1 107 ? -2.551 -1.957 13.403 1.00 69.06 107 GLY A O 1
ATOM 819 N N . ARG A 1 108 ? -0.824 -2.518 14.718 1.00 70.69 108 ARG A N 1
ATOM 820 C CA . ARG A 1 108 ? -1.067 -1.486 15.749 1.00 70.69 108 ARG A CA 1
ATOM 821 C C . ARG A 1 108 ? 0.135 -0.572 16.017 1.00 70.69 108 ARG A C 1
ATOM 823 O O . ARG A 1 108 ? 0.038 0.295 16.880 1.00 70.69 108 ARG A O 1
ATOM 830 N N . ILE A 1 109 ? 1.265 -0.785 15.343 1.00 73.75 109 ILE A N 1
ATOM 831 C CA . ILE A 1 109 ? 2.551 -0.136 15.641 1.00 73.75 109 ILE A CA 1
ATOM 832 C C . ILE A 1 109 ? 3.208 0.289 14.331 1.00 73.75 109 ILE A C 1
ATOM 834 O O . ILE A 1 109 ? 3.542 -0.568 13.540 1.00 73.75 109 ILE A O 1
ATOM 838 N N . SER A 1 110 ? 3.434 1.581 14.113 1.00 76.69 110 SER A N 1
ATOM 839 C CA . SER A 1 110 ? 4.006 2.087 12.856 1.00 76.69 110 SER A CA 1
ATOM 840 C C . SER A 1 110 ? 5.239 2.931 13.123 1.00 76.69 110 SER A C 1
ATOM 842 O O . SER A 1 110 ? 5.084 4.085 13.509 1.00 76.69 110 SER A O 1
ATOM 844 N N . ILE A 1 111 ? 6.445 2.404 12.935 1.00 79.44 111 ILE A N 1
ATOM 845 C CA . ILE A 1 111 ? 7.691 3.077 13.336 1.00 79.44 111 ILE A CA 1
ATOM 846 C C . ILE A 1 111 ? 8.460 3.539 12.095 1.00 79.44 111 ILE A C 1
ATOM 848 O O . ILE A 1 111 ? 8.929 2.737 11.298 1.00 79.44 111 ILE A O 1
ATOM 852 N N . GLY A 1 112 ? 8.632 4.850 11.938 1.00 78.00 1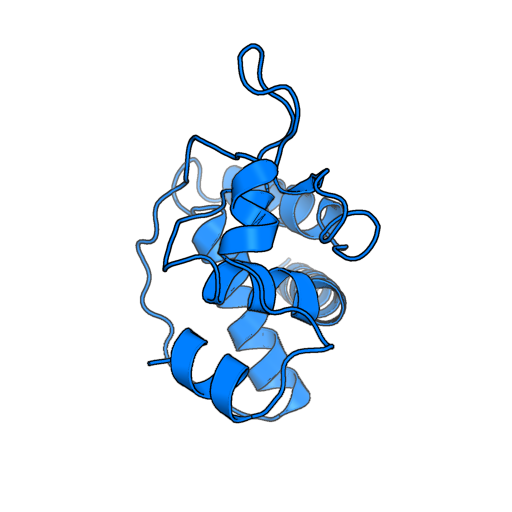12 GLY A N 1
ATOM 853 C CA . GLY A 1 112 ? 9.300 5.454 10.782 1.00 78.00 112 GLY A CA 1
ATOM 854 C C . GLY A 1 112 ? 10.761 5.041 10.607 1.00 78.00 112 GLY A C 1
ATOM 855 O O . GLY A 1 112 ? 11.230 4.950 9.471 1.00 78.00 112 GLY A O 1
ATOM 856 N N . ASP A 1 113 ? 11.442 4.739 11.712 1.00 82.75 113 ASP A N 1
ATOM 857 C CA . ASP A 1 113 ? 12.833 4.277 11.733 1.00 82.75 113 ASP A CA 1
ATOM 858 C C . ASP A 1 113 ? 12.990 2.826 11.245 1.00 82.75 113 ASP A C 1
ATOM 860 O O . ASP A 1 113 ? 14.092 2.432 10.866 1.00 82.75 113 ASP A O 1
ATOM 864 N N . GLU A 1 114 ? 11.905 2.039 11.191 1.00 79.62 114 GLU A N 1
ATOM 865 C CA . GLU A 1 114 ? 11.918 0.690 10.602 1.00 79.62 114 GLU A CA 1
ATOM 866 C C . GLU A 1 114 ? 11.894 0.737 9.063 1.00 79.62 114 GLU A C 1
ATOM 868 O O . GLU A 1 114 ? 12.278 -0.232 8.409 1.00 79.62 114 GLU A O 1
ATOM 873 N N . VAL A 1 115 ? 11.493 1.859 8.450 1.00 79.75 115 VAL A N 1
ATOM 874 C CA . VAL A 1 115 ? 11.372 1.960 6.984 1.00 79.75 115 VAL A CA 1
ATOM 875 C C . VAL A 1 115 ? 12.722 1.797 6.274 1.00 79.75 115 VAL A C 1
ATOM 877 O O . VAL A 1 115 ? 12.785 0.983 5.359 1.00 79.75 115 VAL A O 1
ATOM 880 N N . PRO A 1 116 ? 13.821 2.476 6.660 1.00 79.88 116 PRO A N 1
ATOM 881 C CA . PRO A 1 116 ? 15.106 2.317 5.971 1.00 79.88 116 PRO A CA 1
ATOM 882 C C . PRO A 1 116 ? 15.744 0.936 6.138 1.00 79.88 116 PRO A C 1
ATOM 884 O O . PRO A 1 116 ? 16.601 0.560 5.347 1.00 79.88 116 PRO A O 1
ATOM 887 N N . GLN A 1 117 ? 15.345 0.194 7.171 1.00 79.06 117 GLN A N 1
ATOM 888 C CA . GLN A 1 117 ? 15.838 -1.157 7.447 1.00 79.06 117 GLN A CA 1
ATOM 889 C C . GLN A 1 117 ? 15.093 -2.203 6.614 1.00 79.06 117 GLN A C 1
ATOM 891 O O . GLN A 1 117 ? 15.653 -3.240 6.280 1.00 79.06 117 GLN A O 1
ATOM 896 N N . ASN A 1 118 ? 13.833 -1.914 6.286 1.00 76.06 118 ASN A N 1
ATOM 897 C CA . ASN A 1 118 ? 12.918 -2.843 5.641 1.00 76.06 118 ASN A CA 1
ATOM 898 C C . ASN A 1 118 ? 12.489 -2.399 4.245 1.00 76.06 118 ASN A C 1
ATOM 900 O O . ASN A 1 118 ? 11.579 -3.007 3.707 1.00 76.06 118 ASN A O 1
ATOM 904 N N . LEU A 1 119 ? 13.062 -1.343 3.661 1.00 78.56 119 LEU A N 1
ATOM 905 C CA . LEU A 1 119 ? 12.741 -0.888 2.310 1.00 78.56 119 LEU A CA 1
ATOM 906 C C . LEU A 1 119 ? 14.013 -0.771 1.476 1.00 78.56 119 LEU A C 1
ATOM 908 O O . LEU A 1 119 ? 14.985 -0.137 1.879 1.00 78.56 119 LEU A O 1
ATOM 912 N N . LEU A 1 120 ? 13.983 -1.361 0.283 1.00 82.94 120 LEU A N 1
ATOM 913 C CA . LEU A 1 120 ? 15.109 -1.324 -0.645 1.00 82.94 120 LEU A CA 1
ATOM 914 C C . LEU A 1 120 ? 15.379 0.101 -1.117 1.00 82.94 120 LEU A C 1
ATOM 916 O O . LEU A 1 120 ? 14.474 0.799 -1.589 1.00 82.94 120 LEU A O 1
ATOM 920 N N . ALA A 1 121 ? 16.643 0.509 -1.063 1.00 82.94 121 ALA A N 1
ATOM 921 C CA . ALA A 1 121 ? 17.063 1.736 -1.711 1.00 82.94 121 ALA A CA 1
ATOM 922 C C . ALA A 1 121 ? 17.214 1.498 -3.225 1.00 82.94 121 ALA A C 1
ATOM 924 O O . ALA A 1 121 ? 17.743 0.466 -3.642 1.00 82.94 121 ALA A O 1
ATOM 925 N N . PRO A 1 122 ? 16.839 2.470 -4.077 1.00 83.19 122 PRO A N 1
ATOM 926 C CA . PRO A 1 122 ? 17.028 2.362 -5.527 1.00 83.19 122 PRO A CA 1
ATOM 927 C C . PRO A 1 122 ? 18.509 2.355 -5.943 1.00 83.19 122 PRO A C 1
ATOM 929 O O . PRO A 1 122 ? 18.816 2.167 -7.114 1.00 83.19 122 PRO A O 1
ATOM 932 N N . THR A 1 123 ? 19.418 2.607 -4.999 1.00 88.75 123 THR A N 1
ATOM 933 C CA . THR A 1 123 ? 20.870 2.618 -5.191 1.00 88.75 123 THR A CA 1
ATOM 934 C C . THR A 1 123 ? 21.531 1.271 -4.909 1.00 88.75 123 THR A C 1
ATOM 936 O O . THR A 1 123 ? 22.740 1.171 -5.092 1.00 88.75 123 THR A O 1
ATOM 939 N N . PHE A 1 124 ? 20.783 0.264 -4.442 1.00 88.69 124 PHE A N 1
ATOM 940 C CA . PHE A 1 124 ? 21.341 -1.060 -4.172 1.00 88.69 124 PHE A CA 1
ATOM 941 C C . PHE A 1 124 ? 21.822 -1.742 -5.457 1.00 88.69 124 PHE A C 1
ATOM 943 O O . PHE A 1 124 ? 21.163 -1.687 -6.499 1.00 88.69 124 PHE A O 1
ATOM 950 N N . ASN A 1 125 ? 22.973 -2.402 -5.372 1.00 93.81 125 ASN A N 1
ATOM 951 C CA . ASN A 1 125 ? 23.490 -3.272 -6.419 1.00 93.81 125 ASN A CA 1
ATOM 952 C C . ASN A 1 125 ? 22.805 -4.655 -6.387 1.00 93.81 125 ASN A C 1
ATOM 954 O O . ASN A 1 125 ? 21.992 -4.950 -5.512 1.00 93.81 125 ASN A O 1
ATOM 958 N N . VAL A 1 126 ? 23.114 -5.510 -7.367 1.00 93.44 126 VAL A N 1
ATOM 959 C CA . VAL A 1 126 ? 22.462 -6.825 -7.509 1.00 93.44 126 VAL A CA 1
ATOM 960 C C . VAL A 1 126 ? 22.685 -7.712 -6.283 1.00 93.44 126 VAL A C 1
ATOM 962 O O . VAL A 1 126 ? 21.735 -8.346 -5.834 1.00 93.44 126 VAL A O 1
ATOM 965 N N . ASP A 1 127 ? 23.888 -7.725 -5.712 1.00 95.06 127 ASP A N 1
ATOM 966 C CA . ASP A 1 127 ? 24.203 -8.559 -4.548 1.00 95.06 127 ASP A CA 1
ATOM 967 C C . ASP A 1 127 ? 23.463 -8.070 -3.297 1.00 95.06 127 ASP A C 1
ATOM 969 O O . ASP A 1 127 ? 22.927 -8.873 -2.533 1.00 95.06 127 ASP A O 1
ATOM 973 N N . GLU A 1 128 ? 23.359 -6.750 -3.120 1.00 90.81 128 GLU A N 1
ATOM 974 C CA . GLU A 1 128 ? 22.576 -6.136 -2.045 1.00 90.81 128 GLU A CA 1
ATOM 975 C C . GLU A 1 128 ? 21.087 -6.459 -2.183 1.00 90.81 128 GLU A C 1
ATOM 977 O O . GLU A 1 128 ? 20.453 -6.800 -1.188 1.00 90.81 128 GLU A O 1
ATOM 982 N N . LEU A 1 129 ? 20.531 -6.396 -3.399 1.00 89.00 129 LEU A N 1
ATOM 983 C CA . LEU A 1 129 ? 19.141 -6.773 -3.665 1.00 89.00 129 LEU A CA 1
ATOM 984 C C . LEU A 1 129 ? 18.908 -8.260 -3.380 1.00 89.00 129 LEU A C 1
ATOM 986 O O . LEU A 1 129 ? 17.954 -8.603 -2.688 1.00 89.00 129 LEU A O 1
ATOM 990 N N . VAL A 1 130 ? 19.782 -9.145 -3.864 1.00 90.12 130 VAL A N 1
ATOM 991 C CA . VAL A 1 130 ? 19.667 -10.592 -3.628 1.00 90.12 130 VAL A CA 1
ATOM 992 C C . VAL A 1 130 ? 19.737 -10.909 -2.139 1.00 90.12 130 VAL A C 1
ATOM 994 O O . VAL A 1 130 ? 18.876 -11.629 -1.647 1.00 90.12 130 VAL A O 1
ATOM 997 N N . GLY A 1 131 ? 20.703 -10.343 -1.409 1.00 88.12 131 GLY A N 1
ATOM 998 C CA . GLY A 1 131 ? 20.838 -10.570 0.034 1.00 88.12 131 GLY A CA 1
ATOM 999 C C . GLY A 1 131 ? 19.648 -10.068 0.853 1.00 88.12 131 GLY A C 1
ATOM 1000 O O . GLY A 1 131 ? 19.401 -10.558 1.946 1.00 88.12 131 GLY A O 1
ATOM 1001 N N . ASN A 1 132 ? 18.901 -9.112 0.313 1.00 83.38 132 ASN A N 1
ATOM 1002 C CA . ASN A 1 132 ? 17.706 -8.546 0.919 1.00 83.38 132 ASN A CA 1
ATOM 1003 C C . ASN A 1 132 ? 16.428 -9.370 0.643 1.00 83.38 132 ASN A C 1
ATOM 1005 O O . ASN A 1 132 ? 15.517 -9.385 1.466 1.00 83.38 132 ASN A O 1
ATOM 1009 N N . PHE A 1 133 ? 16.349 -10.044 -0.512 1.00 82.50 133 PHE A N 1
ATOM 1010 C CA . PHE A 1 133 ? 15.224 -10.916 -0.890 1.00 82.50 133 PHE A CA 1
ATOM 1011 C C . PHE A 1 133 ? 15.410 -12.394 -0.501 1.00 82.50 133 PHE A C 1
ATOM 1013 O O . PHE A 1 133 ? 14.470 -13.174 -0.680 1.00 82.50 133 PHE A O 1
ATOM 1020 N N . ALA A 1 134 ? 16.606 -12.785 -0.051 1.00 78.25 134 ALA A N 1
ATOM 1021 C CA . ALA A 1 134 ? 16.950 -14.147 0.366 1.00 78.25 134 ALA A CA 1
ATOM 1022 C C . ALA A 1 134 ? 16.382 -14.498 1.749 1.00 78.25 134 ALA A C 1
ATOM 1024 O O . ALA A 1 134 ? 15.941 -15.661 1.903 1.00 78.25 134 ALA A O 1
#

Sequence (134 aa):
MFGSMSSQLFTASSQSSKSYIAMLYIQGRDDFVLLAYTPGNPIAERNSPMNNPSLRGFEVIEDAKTQLESVCPQTVSCAEILVFPARDSVLKVGSINYNVPSGRRHGRISIGDEVPQNLLAPTFNVDELVGNFA

Foldseek 3Di:
DVVVLLVLLLVLQVQCPVVLVLCVQQPLAAPQLLDDDDDVAHAFLCRAPVNVPPHDSSVSLVVNVVVCCVVPNPPAASRNSRVVSNQVNCCVPPVDHDDDDDDGHHDDHGHSVCSVVRDDDPPDDPVRVVVSVD

InterPro domains:
  IPR000823 Plant peroxidase [PR00461] (56-69)
  IPR000823 Plant peroxidase [PR00461] (75-85)
  IPR000823 Plant peroxidase [PR00461] (94-109)
  IPR000823 Plant peroxidase [PTHR31235] (26-134)
  IPR002016 Haem peroxidase [PF00141] (27-134)
  IPR002016 Haem peroxidase [PS50873] (25-134)
  IPR010255 Haem peroxidase superfamily [SSF48113] (27-134)

Organism: Canavalia gladiata (NCBI:txid3824)